Protein AF-A0A2N1JEA7-F1 (afdb_monomer_lite)

InterPro domains:
  IPR008389 ATPase, V0 complex, subunit e1/e2 [PF05493] (6-49)

Radius of gyration: 12.75 Å; chains: 1; bounding box: 30×13×36 Å

Structure (mmCIF, N/CA/C/O backbone):
data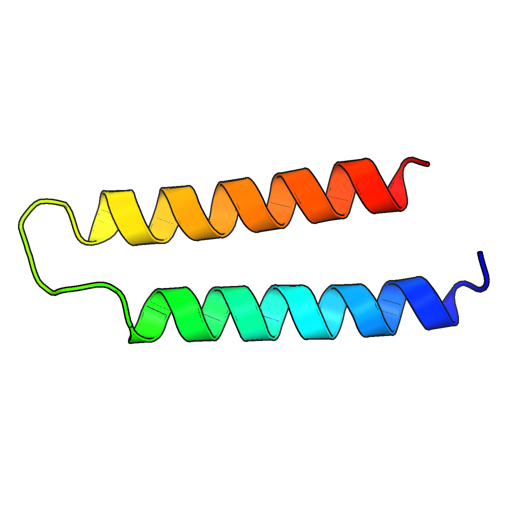_AF-A0A2N1JEA7-F1
#
_entry.id   AF-A0A2N1JEA7-F1
#
loop_
_atom_site.group_PDB
_atom_site.id
_atom_site.type_symbol
_atom_site.label_atom_id
_atom_site.label_alt_id
_atom_site.label_comp_id
_atom_site.label_asym_id
_atom_site.label_entity_id
_atom_site.label_seq_id
_atom_site.pdbx_PDB_ins_code
_atom_site.Cartn_x
_atom_site.Cartn_y
_atom_site.Cartn_z
_atom_site.occupancy
_atom_site.B_iso_or_equiv
_atom_site.auth_seq_id
_atom_site.auth_comp_id
_atom_site.auth_asym_id
_atom_site.auth_atom_id
_atom_site.pdbx_PDB_model_num
ATOM 1 N N . MET A 1 1 ? 14.763 -4.491 -16.039 1.00 58.00 1 MET A N 1
ATOM 2 C CA . MET A 1 1 ? 13.297 -4.596 -16.228 1.00 58.00 1 MET A CA 1
ATOM 3 C C . MET A 1 1 ? 12.880 -3.629 -17.321 1.00 58.00 1 MET A C 1
ATOM 5 O O . MET A 1 1 ? 13.445 -2.546 -17.379 1.00 58.00 1 MET A O 1
ATOM 9 N N . SER A 1 2 ? 11.946 -3.997 -18.203 1.00 72.25 2 SER A N 1
ATOM 10 C CA . SER A 1 2 ? 11.383 -3.023 -19.150 1.00 72.25 2 SER A CA 1
ATOM 11 C C . SER A 1 2 ? 10.713 -1.900 -18.353 1.00 72.25 2 SER A C 1
ATOM 13 O O . SER A 1 2 ? 9.978 -2.197 -17.408 1.00 72.25 2 SER A O 1
ATOM 15 N N . GLY A 1 3 ? 10.938 -0.632 -18.712 1.00 76.81 3 GLY A N 1
ATOM 16 C CA . GLY A 1 3 ? 10.308 0.513 -18.034 1.00 76.81 3 GLY A CA 1
ATOM 17 C C . GLY A 1 3 ? 8.774 0.442 -18.032 1.00 76.81 3 GLY A C 1
ATOM 18 O O . GLY A 1 3 ? 8.122 1.015 -17.166 1.00 76.81 3 GLY A O 1
ATOM 19 N N . TRP A 1 4 ? 8.195 -0.352 -18.938 1.00 82.19 4 TRP A N 1
ATOM 20 C CA . TRP A 1 4 ? 6.765 -0.651 -18.976 1.00 82.19 4 TRP A CA 1
ATOM 21 C C . TRP A 1 4 ? 6.269 -1.373 -17.714 1.00 82.19 4 TRP A C 1
ATOM 23 O O . TRP A 1 4 ? 5.228 -1.024 -17.166 1.00 82.19 4 TRP A O 1
ATOM 33 N N . THR A 1 5 ? 7.034 -2.342 -17.200 1.00 84.94 5 THR A N 1
ATOM 34 C CA . THR A 1 5 ? 6.695 -3.095 -15.975 1.00 84.94 5 THR A CA 1
ATOM 35 C C . THR A 1 5 ? 6.610 -2.183 -14.750 1.00 84.94 5 THR A C 1
ATOM 37 O O . THR A 1 5 ? 5.737 -2.367 -13.907 1.00 84.94 5 THR A O 1
ATOM 40 N N . THR A 1 6 ? 7.471 -1.165 -14.674 1.00 86.12 6 THR A N 1
ATOM 41 C CA . THR A 1 6 ? 7.477 -0.174 -13.589 1.00 86.12 6 THR A CA 1
ATOM 42 C C . THR A 1 6 ? 6.171 0.612 -13.534 1.00 86.12 6 THR A C 1
ATOM 44 O O . THR A 1 6 ? 5.597 0.784 -12.461 1.00 86.12 6 THR A O 1
ATOM 47 N N . ILE A 1 7 ? 5.664 1.033 -14.695 1.00 88.50 7 ILE A N 1
ATOM 48 C CA . ILE A 1 7 ? 4.421 1.806 -14.799 1.00 88.50 7 ILE A CA 1
ATOM 49 C C . ILE A 1 7 ? 3.229 0.968 -14.318 1.00 88.50 7 ILE A C 1
ATOM 51 O O . ILE A 1 7 ? 2.419 1.448 -13.528 1.00 88.50 7 ILE A O 1
ATOM 55 N N . TRP A 1 8 ? 3.147 -0.303 -14.725 1.00 90.31 8 TRP A N 1
ATOM 56 C CA . TRP A 1 8 ? 2.073 -1.201 -14.283 1.00 90.31 8 TRP A CA 1
ATOM 57 C C . TRP A 1 8 ? 2.070 -1.436 -12.774 1.00 90.31 8 TRP A C 1
ATOM 59 O O . TRP A 1 8 ? 1.009 -1.407 -12.150 1.00 90.31 8 TRP A O 1
ATOM 69 N N . VAL A 1 9 ? 3.244 -1.632 -12.171 1.00 89.44 9 VAL A N 1
ATOM 70 C CA . VAL A 1 9 ? 3.340 -1.822 -10.718 1.00 89.44 9 VAL A CA 1
ATOM 71 C C . VAL A 1 9 ? 2.992 -0.535 -9.970 1.00 89.44 9 VAL A C 1
ATOM 73 O O . VAL A 1 9 ? 2.299 -0.608 -8.958 1.00 89.44 9 VAL A O 1
ATOM 76 N N . LEU A 1 10 ? 3.370 0.640 -10.485 1.00 89.31 10 LEU A N 1
ATOM 77 C CA . LEU A 1 10 ? 2.967 1.921 -9.899 1.00 89.31 10 LEU A CA 1
ATOM 78 C C . LEU A 1 10 ? 1.441 2.063 -9.872 1.00 89.31 10 LEU A C 1
ATOM 80 O O . LEU A 1 10 ? 0.874 2.405 -8.836 1.00 89.31 10 LEU A O 1
ATOM 84 N N . VAL A 1 11 ? 0.768 1.744 -10.980 1.00 92.94 11 VAL A N 1
ATOM 85 C CA . VAL A 1 11 ? -0.702 1.769 -11.056 1.00 92.94 11 VAL A CA 1
ATOM 86 C C . VAL A 1 11 ? -1.320 0.817 -10.028 1.00 92.94 11 VAL A C 1
ATOM 88 O O . VAL A 1 11 ? -2.244 1.203 -9.313 1.00 92.94 11 VAL A O 1
ATOM 91 N N . LEU A 1 12 ? -0.785 -0.399 -9.898 1.00 92.44 12 LEU A N 1
ATOM 92 C CA . LEU A 1 12 ? -1.278 -1.392 -8.941 1.00 92.44 12 LEU A CA 1
ATOM 93 C C . LEU A 1 12 ? -1.112 -0.913 -7.489 1.00 92.44 12 LEU A C 1
ATOM 95 O O . LEU A 1 12 ? -2.047 -1.011 -6.696 1.00 92.44 12 LEU A O 1
ATOM 99 N N . VAL A 1 13 ? 0.040 -0.330 -7.151 1.00 92.12 13 VAL A N 1
ATOM 100 C CA . VAL A 1 13 ? 0.320 0.217 -5.813 1.00 92.12 13 VAL A CA 1
ATOM 101 C C . VAL A 1 13 ? -0.609 1.385 -5.479 1.00 92.12 13 VAL A C 1
ATOM 103 O O . VAL A 1 13 ? -1.128 1.455 -4.364 1.00 92.12 13 VAL A O 1
ATOM 106 N N . VAL A 1 14 ? -0.878 2.273 -6.440 1.00 91.44 14 VAL A N 1
ATOM 107 C CA . VAL A 1 14 ? -1.822 3.385 -6.255 1.00 91.44 14 VAL A CA 1
ATOM 108 C C . VAL A 1 14 ? -3.244 2.866 -6.035 1.00 91.44 14 VAL A C 1
ATOM 110 O O . VAL A 1 14 ? -3.921 3.343 -5.126 1.00 91.44 14 VAL A O 1
ATOM 113 N N . LEU A 1 15 ? -3.685 1.858 -6.796 1.00 91.94 15 LEU A N 1
ATOM 114 C CA . LEU A 1 15 ? -4.994 1.222 -6.597 1.00 91.94 15 LEU A CA 1
ATOM 115 C C . LEU A 1 15 ? -5.103 0.519 -5.236 1.00 91.94 15 LEU A C 1
ATOM 117 O O . LEU A 1 15 ? -6.132 0.613 -4.568 1.00 91.94 15 LEU A O 1
ATOM 121 N N . ALA A 1 16 ? -4.039 -0.147 -4.786 1.00 90.06 16 ALA A N 1
ATOM 122 C CA . ALA A 1 16 ? -3.997 -0.751 -3.457 1.00 90.06 16 ALA A CA 1
ATOM 123 C C . ALA A 1 16 ? -4.047 0.314 -2.345 1.00 90.06 16 ALA A C 1
ATOM 125 O O . ALA A 1 16 ? -4.740 0.133 -1.342 1.00 90.06 16 ALA A O 1
ATOM 126 N N . GLY A 1 17 ? -3.368 1.449 -2.537 1.00 89.06 17 GLY A N 1
ATOM 127 C CA . GLY A 1 17 ? -3.372 2.573 -1.599 1.00 89.06 17 GLY A CA 1
ATOM 128 C C . GLY A 1 17 ? -4.733 3.263 -1.495 1.00 89.06 17 GLY A C 1
ATOM 129 O O . GLY A 1 17 ? -5.202 3.540 -0.389 1.00 89.06 17 GLY A O 1
ATOM 130 N N . THR A 1 18 ? -5.409 3.493 -2.624 1.00 88.12 18 THR A N 1
ATOM 131 C CA . THR A 1 18 ? -6.770 4.054 -2.632 1.00 88.12 18 THR A CA 1
ATOM 132 C C . THR A 1 18 ? -7.781 3.072 -2.042 1.00 88.12 18 THR A C 1
ATOM 134 O O . THR A 1 18 ? -8.634 3.489 -1.256 1.00 88.12 18 THR A O 1
ATOM 137 N N . GLY A 1 19 ? -7.639 1.770 -2.316 1.00 87.31 19 GLY A N 1
ATOM 138 C CA . GLY A 1 19 ? -8.416 0.714 -1.665 1.00 87.31 19 GLY A CA 1
ATOM 139 C C . GLY A 1 19 ? -8.263 0.744 -0.143 1.00 87.31 19 GLY A C 1
ATOM 140 O O . GLY A 1 19 ? -9.256 0.876 0.571 1.00 87.31 19 GLY A O 1
ATOM 141 N N . GLY A 1 20 ? -7.021 0.743 0.350 1.00 83.69 20 GLY A N 1
ATOM 142 C CA . GLY A 1 20 ? -6.716 0.825 1.783 1.00 83.69 20 GLY A CA 1
ATOM 143 C C . GLY A 1 20 ? -7.229 2.105 2.453 1.00 83.69 20 GLY A C 1
ATOM 144 O O . GLY A 1 20 ? -7.611 2.090 3.624 1.00 83.69 20 GLY A O 1
ATOM 145 N N . TRP A 1 21 ? -7.308 3.214 1.713 1.00 80.44 21 TRP A N 1
ATOM 146 C CA . TRP A 1 21 ? -7.874 4.466 2.213 1.00 80.44 21 TRP A CA 1
ATOM 147 C C . TRP A 1 21 ? -9.388 4.390 2.428 1.00 80.44 21 TRP A C 1
ATOM 149 O O . TRP A 1 21 ? -9.899 4.940 3.412 1.00 80.44 21 TRP A O 1
ATOM 159 N N . VAL A 1 22 ? -10.111 3.729 1.521 1.00 84.44 22 VAL A N 1
ATOM 160 C CA . VAL A 1 22 ? -11.573 3.579 1.587 1.00 84.44 22 VAL A CA 1
ATOM 161 C C . VAL A 1 22 ? -11.976 2.528 2.620 1.00 84.44 22 VAL A C 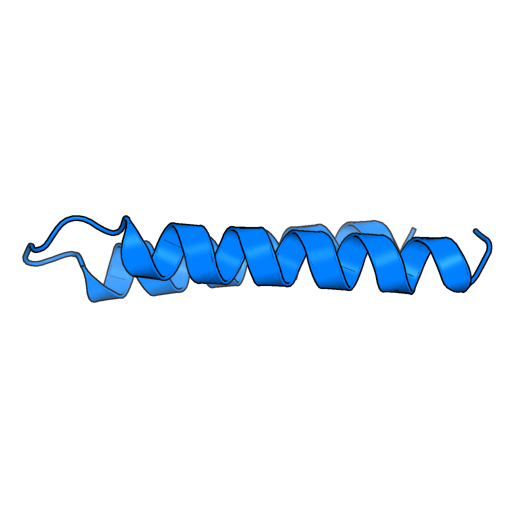1
ATOM 163 O O . VAL A 1 22 ? -12.941 2.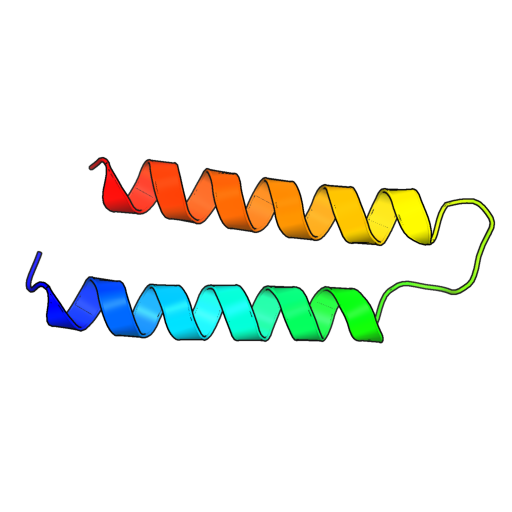742 3.352 1.00 84.44 22 VAL A O 1
ATOM 166 N N . THR A 1 23 ? -11.225 1.430 2.732 1.00 84.38 23 THR A N 1
ATOM 167 C CA . THR A 1 23 ? -11.537 0.326 3.653 1.00 84.38 23 THR A CA 1
ATOM 168 C C . THR A 1 23 ? -11.084 0.570 5.093 1.00 84.38 23 THR A C 1
ATOM 170 O O . THR A 1 23 ? -11.397 -0.236 5.967 1.00 84.38 23 THR A O 1
ATOM 173 N N . ALA A 1 24 ? -10.347 1.652 5.369 1.00 81.31 24 ALA A N 1
ATOM 174 C CA . ALA A 1 24 ? -9.866 1.954 6.713 1.00 81.31 24 ALA A CA 1
ATOM 175 C C . ALA A 1 24 ? -11.042 2.115 7.706 1.00 81.31 24 ALA A C 1
ATOM 177 O O . ALA A 1 24 ? -11.885 3.002 7.513 1.00 81.31 24 ALA A O 1
ATOM 178 N N . PRO A 1 25 ? -11.107 1.299 8.779 1.00 79.12 25 PRO A N 1
ATOM 179 C CA . PRO A 1 25 ? -12.203 1.345 9.738 1.00 79.12 25 PRO A CA 1
ATOM 180 C C . PRO A 1 25 ? -12.248 2.703 10.446 1.00 79.12 25 PRO A C 1
ATOM 182 O O . PRO A 1 25 ? -11.221 3.268 10.831 1.00 79.12 25 PRO A O 1
ATOM 185 N N . LYS A 1 26 ? -13.461 3.238 10.609 1.00 76.06 26 LYS A N 1
ATOM 186 C CA . LYS A 1 26 ? -13.703 4.516 11.288 1.00 76.06 26 LYS A CA 1
ATOM 187 C C . LYS A 1 26 ? -13.498 4.316 12.792 1.00 76.06 26 LYS A C 1
ATOM 189 O O . LYS A 1 26 ? -14.284 3.626 13.432 1.00 76.06 26 LYS A O 1
ATOM 194 N N . GLY A 1 27 ? -12.431 4.891 13.337 1.00 83.12 27 GLY A N 1
ATOM 195 C CA . GLY A 1 27 ? -12.039 4.752 14.740 1.00 83.12 27 GLY A CA 1
ATOM 196 C C . GLY A 1 27 ? -10.917 5.725 15.124 1.00 83.12 27 GLY A C 1
ATOM 197 O O . GLY A 1 27 ? -10.424 6.453 14.261 1.00 83.12 27 GLY A O 1
ATOM 198 N N . PRO A 1 28 ? -10.470 5.735 16.393 1.00 85.12 28 PRO A N 1
ATOM 199 C CA . PRO A 1 28 ? -9.433 6.660 16.872 1.00 85.12 28 PRO A CA 1
ATOM 200 C C . PRO A 1 28 ? -8.103 6.521 16.113 1.00 85.12 28 PRO A C 1
ATOM 202 O O . PRO A 1 28 ? -7.387 7.499 15.929 1.00 85.12 28 PRO A O 1
ATOM 205 N N . ASN A 1 29 ? -7.819 5.329 15.579 1.00 84.88 29 ASN A N 1
ATOM 206 C CA . ASN A 1 29 ? -6.618 5.051 14.789 1.00 84.88 29 ASN A CA 1
ATOM 2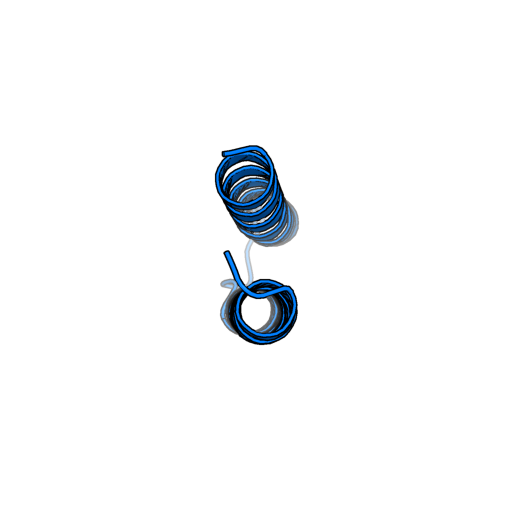07 C C . ASN A 1 29 ? -6.825 5.166 13.268 1.00 84.88 29 ASN A C 1
ATOM 209 O O . ASN A 1 29 ? -5.964 4.731 12.508 1.00 84.88 29 ASN A O 1
ATOM 213 N N . GLN A 1 30 ? -7.929 5.738 12.778 1.00 81.19 30 GLN A N 1
ATOM 214 C CA . GLN A 1 30 ? -8.219 5.781 11.337 1.00 81.19 30 GLN A CA 1
ATOM 215 C C . GLN A 1 30 ? -7.125 6.494 10.524 1.00 81.19 30 GLN A C 1
ATOM 217 O O . GLN A 1 30 ? -6.747 6.027 9.449 1.00 81.19 30 GLN A O 1
ATOM 222 N N . VAL A 1 31 ? -6.596 7.610 11.037 1.00 86.25 31 VAL A N 1
ATOM 223 C CA . VAL A 1 31 ? -5.506 8.350 10.377 1.00 86.25 31 VAL A CA 1
ATOM 224 C C . VAL A 1 31 ? -4.216 7.532 10.398 1.00 86.25 31 VAL A C 1
ATOM 226 O O . VAL A 1 31 ? -3.556 7.436 9.370 1.00 86.25 31 VAL A O 1
ATOM 229 N N . LEU A 1 32 ? -3.913 6.883 11.527 1.00 88.06 32 LEU A N 1
ATOM 230 C CA . LEU A 1 32 ? 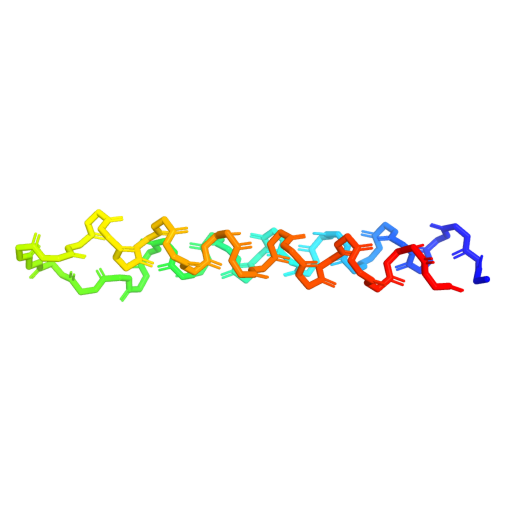-2.737 6.026 11.692 1.00 88.06 32 LEU A CA 1
ATOM 231 C C . LEU A 1 32 ? -2.755 4.840 10.717 1.00 88.06 32 LEU A C 1
ATOM 233 O O . LEU A 1 32 ? -1.770 4.584 10.035 1.00 88.06 32 LEU A O 1
ATOM 237 N N . ILE A 1 33 ? -3.887 4.144 10.591 1.00 87.12 33 ILE A N 1
ATOM 238 C CA . ILE A 1 33 ? -4.015 2.999 9.676 1.00 87.12 33 ILE A CA 1
ATOM 239 C C . ILE A 1 33 ? -3.833 3.456 8.223 1.00 87.12 33 ILE A C 1
ATOM 241 O O . ILE A 1 33 ? -3.094 2.826 7.468 1.00 87.12 33 ILE A O 1
ATOM 245 N N . ARG A 1 34 ? -4.454 4.577 7.834 1.00 86.38 34 ARG A N 1
ATOM 246 C CA . ARG A 1 34 ? -4.325 5.131 6.477 1.00 86.38 34 ARG A CA 1
ATOM 247 C C . ARG A 1 34 ? -2.886 5.494 6.129 1.00 86.38 34 ARG A C 1
ATOM 249 O O . ARG A 1 34 ? -2.425 5.159 5.039 1.00 86.38 34 ARG A O 1
ATOM 256 N N . THR A 1 35 ? -2.181 6.171 7.031 1.00 89.56 35 THR A N 1
ATOM 257 C CA . THR A 1 35 ? -0.801 6.596 6.780 1.00 89.56 35 THR A CA 1
ATOM 258 C C . THR A 1 35 ? 0.162 5.419 6.797 1.00 89.56 35 THR A C 1
ATOM 260 O O . THR A 1 35 ? 0.980 5.337 5.887 1.00 89.56 35 THR A O 1
ATOM 263 N N . CYS A 1 36 ? 0.034 4.475 7.737 1.00 90.81 36 CYS A N 1
ATOM 264 C CA . CYS A 1 36 ? 0.860 3.266 7.769 1.00 90.81 36 CYS A CA 1
ATOM 265 C C . CYS A 1 36 ? 0.735 2.458 6.472 1.00 90.81 36 CYS A C 1
ATOM 267 O O . CYS A 1 36 ? 1.754 2.141 5.867 1.00 90.81 36 CYS A O 1
ATOM 269 N N . VAL A 1 37 ? -0.489 2.190 5.999 1.00 90.00 37 VAL A N 1
ATOM 270 C CA . VAL A 1 37 ? -0.719 1.423 4.760 1.00 90.00 37 VAL A CA 1
ATOM 271 C C . VAL A 1 37 ? -0.097 2.116 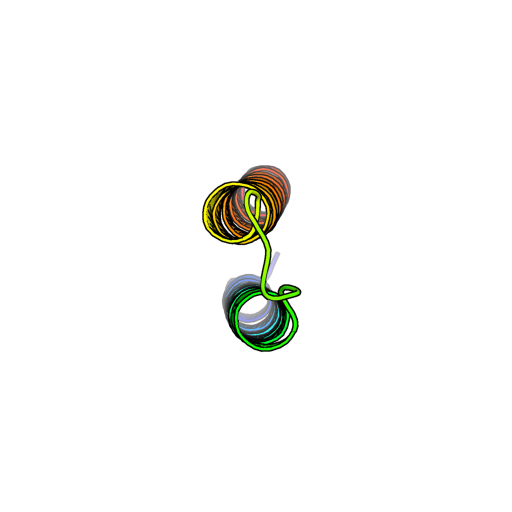3.543 1.00 90.00 37 VAL A C 1
ATOM 273 O O . VAL A 1 37 ? 0.587 1.464 2.753 1.00 90.00 37 VAL A O 1
ATOM 276 N N . LEU A 1 38 ? -0.273 3.435 3.408 1.00 90.00 38 LEU A N 1
ATOM 277 C CA . LEU A 1 38 ? 0.334 4.204 2.317 1.00 90.00 38 LEU A CA 1
ATOM 278 C C . LEU A 1 38 ? 1.868 4.210 2.386 1.00 90.00 38 LEU A C 1
ATOM 280 O O . LEU A 1 38 ? 2.522 4.042 1.358 1.00 90.00 38 LEU A O 1
ATOM 284 N N . LEU A 1 39 ? 2.448 4.368 3.580 1.00 90.19 39 LEU A N 1
ATOM 285 C CA . LEU A 1 39 ? 3.902 4.387 3.770 1.00 90.19 39 LEU A CA 1
ATOM 286 C C . LEU A 1 39 ? 4.535 3.030 3.460 1.00 90.19 39 LEU A C 1
ATOM 288 O O . LEU A 1 39 ? 5.577 2.978 2.807 1.00 90.19 39 LEU A O 1
ATOM 292 N N . THR A 1 40 ? 3.911 1.933 3.896 1.00 92.00 40 THR A N 1
ATOM 293 C CA . THR A 1 40 ? 4.408 0.584 3.605 1.00 92.00 40 THR A CA 1
ATOM 294 C C . THR A 1 40 ? 4.368 0.305 2.106 1.00 92.00 40 THR A C 1
ATOM 296 O O . THR A 1 40 ? 5.367 -0.142 1.548 1.00 92.00 40 THR A O 1
ATOM 299 N N . LEU A 1 41 ? 3.263 0.641 1.432 1.00 90.00 41 LEU A N 1
ATOM 300 C CA . LEU A 1 41 ? 3.130 0.494 -0.020 1.00 90.00 41 LEU A CA 1
ATOM 301 C C . LEU A 1 41 ? 4.161 1.334 -0.790 1.00 90.00 41 LEU A C 1
ATOM 303 O O . LEU A 1 41 ? 4.783 0.829 -1.726 1.00 90.00 41 LEU A O 1
ATOM 307 N N . ALA A 1 42 ? 4.398 2.578 -0.364 1.00 89.06 42 ALA A N 1
ATOM 308 C CA . ALA A 1 42 ? 5.428 3.434 -0.947 1.00 89.06 42 ALA A CA 1
ATOM 309 C C . ALA A 1 42 ? 6.839 2.846 -0.755 1.00 89.06 42 ALA A C 1
ATOM 311 O O . ALA A 1 42 ? 7.614 2.775 -1.708 1.00 89.06 42 ALA A O 1
ATOM 312 N N . CYS A 1 43 ? 7.161 2.364 0.450 1.00 89.19 43 CYS A N 1
ATOM 313 C CA . CYS A 1 43 ? 8.459 1.763 0.759 1.00 89.19 43 CYS A CA 1
ATOM 314 C C . CYS A 1 43 ? 8.704 0.472 -0.044 1.00 89.19 43 CYS A C 1
ATOM 316 O O . CYS A 1 43 ? 9.772 0.294 -0.631 1.00 89.19 43 CYS A O 1
ATOM 318 N N . CYS A 1 44 ? 7.696 -0.401 -0.143 1.00 89.69 44 CYS A N 1
ATOM 319 C CA . CYS A 1 44 ? 7.762 -1.619 -0.950 1.00 89.69 44 CYS A CA 1
ATOM 320 C C . CYS A 1 44 ? 7.954 -1.321 -2.444 1.00 89.69 44 CYS A C 1
ATOM 322 O O . CYS A 1 44 ? 8.739 -2.008 -3.097 1.00 89.69 44 CYS A O 1
ATOM 324 N N . TYR A 1 45 ? 7.285 -0.293 -2.978 1.00 87.94 45 TYR A N 1
ATOM 325 C CA . TYR A 1 45 ? 7.458 0.121 -4.372 1.00 87.94 45 TYR A CA 1
ATOM 326 C C . TYR A 1 45 ? 8.874 0.639 -4.647 1.00 87.94 45 TYR A C 1
ATOM 328 O O . TYR A 1 45 ? 9.487 0.245 -5.638 1.00 87.94 45 TYR A O 1
ATOM 336 N N . ILE A 1 46 ? 9.416 1.473 -3.752 1.00 87.19 46 ILE A N 1
ATOM 337 C CA . ILE A 1 46 ? 10.769 2.028 -3.892 1.00 87.19 46 ILE A CA 1
ATOM 338 C C . ILE A 1 46 ? 11.820 0.913 -3.817 1.00 87.19 46 ILE A C 1
ATOM 340 O O . ILE A 1 46 ? 12.658 0.834 -4.707 1.00 87.19 46 ILE A O 1
ATOM 344 N N . MET A 1 47 ? 11.751 0.004 -2.835 1.00 89.75 47 MET A N 1
ATOM 345 C CA . MET A 1 47 ? 12.692 -1.128 -2.741 1.00 89.75 47 MET A CA 1
ATOM 346 C C . MET A 1 47 ? 12.644 -2.041 -3.969 1.00 89.75 47 MET A C 1
ATOM 348 O O . MET A 1 47 ? 13.678 -2.547 -4.401 1.00 89.75 47 MET A O 1
ATOM 352 N N . TRP A 1 48 ? 11.450 -2.266 -4.519 1.00 86.00 48 TRP A N 1
ATOM 353 C CA . TRP A 1 48 ? 11.286 -3.069 -5.725 1.00 86.00 48 TRP A CA 1
ATOM 354 C C . TRP A 1 48 ? 11.850 -2.366 -6.966 1.00 86.00 48 TRP A C 1
ATOM 356 O O . TRP A 1 48 ? 12.525 -3.007 -7.762 1.00 86.00 48 TRP A O 1
ATOM 366 N N . PHE A 1 49 ? 11.618 -1.057 -7.111 1.00 80.44 49 PHE A N 1
ATOM 367 C CA . PHE A 1 49 ? 12.168 -0.248 -8.203 1.00 80.44 49 PHE A CA 1
ATOM 368 C C . PHE A 1 49 ? 13.695 -0.098 -8.128 1.00 80.44 49 PHE A C 1
ATOM 370 O O . PHE A 1 49 ? 14.358 -0.032 -9.158 1.00 80.44 49 PHE A O 1
ATOM 377 N N . SER A 1 50 ? 14.259 -0.031 -6.920 1.00 74.25 50 SER A N 1
ATOM 378 C CA . SER A 1 50 ? 15.702 0.107 -6.689 1.00 74.25 50 SER A CA 1
ATOM 379 C C . SER A 1 50 ? 16.502 -1.193 -6.876 1.00 74.25 50 SER A C 1
ATOM 381 O O . SER A 1 50 ? 17.704 -1.188 -6.610 1.00 74.25 50 SER A O 1
ATOM 383 N N . ARG A 1 51 ? 15.867 -2.291 -7.302 1.00 62.03 51 ARG A N 1
ATOM 384 C CA . ARG A 1 51 ? 16.496 -3.596 -7.549 1.00 62.03 51 ARG A CA 1
ATOM 385 C C . ARG A 1 51 ? 16.690 -3.853 -9.041 1.00 62.03 51 ARG A C 1
ATOM 387 O O . ARG A 1 51 ? 17.764 -4.388 -9.388 1.00 62.03 51 ARG A O 1
#

pLDDT: mean 85.35, std 7.01, range [58.0, 92.94]

Sequence (51 aa):
MSGWTTIWVLVLVVLAGTGGWVTAPKGPNQVLIRTCVLLTLACCYIMWFSR

Organism: NCBI:txid2020962

Secondary structure (DSSP, 8-state):
--HHHHHHHHHHHHHHHHHHHHH--SSTTHHHHHHHHHHHHHHHHHHHHT-

Foldseek 3Di:
DPVVVLVVLVVVLVVQLVVQLVPQDPDPCSVVSSVVSNVVSVVVSVVVVVD